Protein AF-A0A2N0QP25-F1 (afdb_monomer)

Solvent-accessible surface area (backbone atoms only — not comparable to full-atom values): 5760 Å² total; per-residue (Å²): 134,55,73,69,57,34,52,53,48,53,52,53,51,51,53,53,34,56,75,70,67,51,87,66,57,83,88,71,59,83,49,65,69,62,51,52,52,54,52,52,53,46,67,75,66,55,54,44,97,89,68,42,77,64,54,72,68,56,51,53,51,45,52,51,36,55,51,51,52,52,55,54,49,54,51,49,53,51,52,51,53,51,49,52,56,52,51,52,52,57,54,63,73,67,68,82,124

Secondary structure (DSSP, 8-state):
--HHHHHHHHHHHHHHHHHTT--S-GGG---HHHHHHHHHHHHHH---TTSPPPPHHHHHHHHHHHHHHHHHHHHHHHHHHHHHHHHHHHHHTT---

Sequence (97 aa):
NTEYSTNNWIRAVELFRAKNNYEKKLEEISETKVLDSQLAQFLAAMKQQNGNEYSISSIKAAVSAIYCYFQSYQIAIYMITKYISNSGKFIQGKLNI

Mean predicted aligned error: 8.86 Å

Nearest PDB structures (foldseek):
  5gna-assembly1_A  TM=4.214E-01  e=9.627E+00  Salmonella enterica subsp. enterica serovar Typhimurium str. LT2

pLDDT: mean 79.36, std 12.65, range [39.94, 91.62]

Structure (mmCIF, N/CA/C/O backbone):
data_AF-A0A2N0QP25-F1
#
_entry.id   AF-A0A2N0QP25-F1
#
loop_
_atom_site.group_PDB
_atom_site.id
_atom_site.type_symbol
_atom_site.label_atom_id
_atom_site.label_alt_id
_atom_site.label_comp_id
_atom_site.label_asym_id
_atom_site.label_entity_id
_atom_site.label_seq_id
_atom_site.pdbx_PDB_ins_code
_atom_site.Cartn_x
_atom_site.Cartn_y
_atom_site.Cartn_z
_atom_site.occupancy
_atom_site.B_iso_or_equiv
_atom_site.auth_seq_id
_atom_site.auth_comp_id
_atom_site.auth_asym_id
_atom_site.auth_atom_id
_atom_site.pdbx_PDB_model_num
ATOM 1 N N . ASN A 1 1 ? 2.380 15.016 -5.438 1.00 55.59 1 ASN A N 1
ATOM 2 C CA . ASN A 1 1 ? 1.694 13.787 -5.892 1.00 55.59 1 ASN A CA 1
ATOM 3 C C .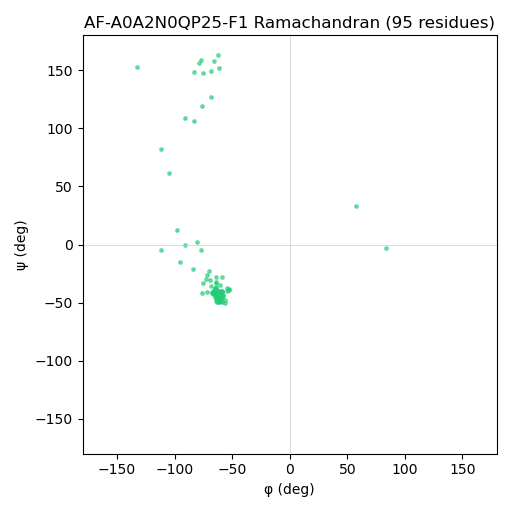 ASN A 1 1 ? 0.257 14.158 -6.200 1.00 55.59 1 ASN A C 1
ATOM 5 O O . ASN A 1 1 ? -0.372 14.769 -5.350 1.00 55.59 1 ASN A O 1
ATOM 9 N N . THR A 1 2 ? -0.220 13.900 -7.415 1.00 70.44 2 THR A N 1
ATOM 10 C CA . THR A 1 2 ? -1.617 14.152 -7.805 1.00 70.44 2 THR A CA 1
ATOM 11 C C . THR A 1 2 ? -2.519 13.032 -7.284 1.00 70.44 2 THR A C 1
ATOM 13 O O . THR A 1 2 ? -2.050 11.912 -7.089 1.00 70.44 2 THR A O 1
ATOM 16 N N . GLU A 1 3 ? -3.812 13.304 -7.104 1.00 77.06 3 GLU A N 1
ATOM 17 C CA . GLU A 1 3 ? -4.827 12.298 -6.740 1.00 77.06 3 GLU A CA 1
ATOM 18 C C . GLU A 1 3 ? -4.804 11.088 -7.693 1.00 77.06 3 GLU A C 1
ATOM 20 O O . GLU A 1 3 ? -4.854 9.937 -7.269 1.00 77.06 3 GLU A O 1
ATOM 25 N N . TYR A 1 4 ? -4.578 11.347 -8.984 1.00 79.75 4 TYR A N 1
ATOM 26 C CA . TYR A 1 4 ? -4.386 10.322 -10.009 1.00 79.75 4 TYR A CA 1
ATOM 27 C C . TYR A 1 4 ? -3.207 9.376 -9.718 1.00 79.75 4 TYR A C 1
ATOM 29 O O . TYR A 1 4 ? -3.334 8.159 -9.850 1.00 79.75 4 TYR A O 1
ATOM 37 N N . SER A 1 5 ? -2.058 9.918 -9.297 1.00 76.81 5 SER A N 1
ATOM 38 C CA . SER A 1 5 ? -0.882 9.117 -8.923 1.00 76.81 5 SER A CA 1
ATOM 39 C C . SER A 1 5 ? -1.192 8.226 -7.719 1.00 76.81 5 SER A C 1
ATOM 41 O O . SER A 1 5 ? -0.883 7.036 -7.733 1.00 76.81 5 SER A O 1
ATOM 43 N N . THR A 1 6 ? -1.875 8.775 -6.711 1.00 84.06 6 THR A N 1
ATOM 44 C CA . THR A 1 6 ? -2.311 8.017 -5.532 1.00 84.06 6 THR A CA 1
ATOM 45 C C . THR A 1 6 ? -3.244 6.873 -5.918 1.00 84.06 6 THR A C 1
ATOM 47 O O . THR A 1 6 ? -2.977 5.731 -5.551 1.00 84.06 6 THR A O 1
ATOM 50 N N . ASN A 1 7 ? -4.265 7.134 -6.737 1.00 86.62 7 ASN A N 1
ATOM 51 C CA . ASN A 1 7 ? -5.208 6.107 -7.186 1.00 86.62 7 ASN A CA 1
ATOM 52 C C . ASN A 1 7 ? -4.524 4.979 -7.975 1.00 86.62 7 ASN A C 1
ATOM 54 O O . ASN A 1 7 ? -4.892 3.813 -7.825 1.00 86.62 7 ASN A O 1
ATOM 58 N N . ASN A 1 8 ? -3.490 5.292 -8.762 1.00 88.69 8 ASN A N 1
ATOM 59 C CA . ASN A 1 8 ? -2.700 4.270 -9.451 1.00 88.69 8 ASN A CA 1
ATOM 60 C C . ASN A 1 8 ? -1.946 3.362 -8.472 1.00 88.69 8 ASN A C 1
ATOM 62 O O . ASN A 1 8 ? -1.936 2.144 -8.661 1.00 88.69 8 ASN A O 1
ATOM 66 N N . TRP A 1 9 ? -1.352 3.924 -7.416 1.00 88.56 9 TRP A N 1
ATOM 67 C CA . TRP A 1 9 ? -0.666 3.131 -6.393 1.00 88.56 9 TRP A CA 1
ATOM 68 C C . TRP A 1 9 ? -1.635 2.279 -5.576 1.00 88.56 9 TRP A C 1
ATOM 70 O O . TRP A 1 9 ? -1.363 1.098 -5.373 1.00 88.56 9 TRP A O 1
ATOM 80 N N . ILE A 1 10 ? -2.793 2.821 -5.191 1.00 89.31 10 ILE A N 1
ATOM 81 C CA . ILE A 1 10 ? -3.834 2.046 -4.498 1.00 89.31 10 ILE A CA 1
ATOM 82 C C . ILE A 1 10 ? -4.333 0.897 -5.376 1.00 89.31 10 ILE A C 1
ATOM 84 O O . ILE A 1 10 ? -4.405 -0.243 -4.920 1.00 89.31 10 ILE A O 1
ATOM 88 N N . ARG A 1 11 ? -4.572 1.144 -6.669 1.00 90.06 11 ARG A N 1
ATOM 89 C CA . ARG A 1 11 ? -4.942 0.085 -7.616 1.00 90.06 11 ARG A CA 1
ATOM 90 C C . ARG A 1 11 ? -3.860 -0.990 -7.738 1.00 90.06 11 ARG A C 1
ATOM 92 O O . ARG A 1 11 ? -4.191 -2.170 -7.824 1.00 90.06 11 ARG A O 1
ATOM 99 N N . ALA A 1 12 ? -2.583 -0.610 -7.751 1.00 90.38 12 ALA A N 1
ATOM 100 C CA . ALA A 1 12 ? -1.478 -1.567 -7.794 1.00 90.38 12 ALA A CA 1
ATOM 101 C C . ALA A 1 12 ? -1.433 -2.449 -6.535 1.00 90.38 12 ALA A C 1
ATOM 103 O O . ALA A 1 12 ? -1.246 -3.663 -6.650 1.00 90.38 12 ALA A O 1
ATOM 104 N N . VAL A 1 13 ? -1.669 -1.860 -5.358 1.00 90.88 13 VAL A N 1
ATOM 105 C CA . VAL A 1 13 ? -1.776 -2.594 -4.088 1.00 90.88 13 VAL A CA 1
ATOM 106 C C . VAL A 1 13 ? -2.964 -3.559 -4.121 1.00 90.88 13 VAL A C 1
ATOM 108 O O . VAL A 1 13 ? -2.793 -4.732 -3.802 1.00 90.88 13 VAL A O 1
ATOM 111 N N . GLU A 1 14 ? -4.143 -3.128 -4.569 1.00 91.50 14 GLU A N 1
ATOM 112 C CA . GLU A 1 14 ? -5.329 -3.999 -4.648 1.00 91.50 14 GLU A CA 1
ATOM 113 C C . GLU A 1 14 ? -5.156 -5.157 -5.640 1.00 91.50 14 GLU A C 1
ATOM 115 O O . GLU A 1 14 ? -5.532 -6.293 -5.353 1.00 91.50 14 GLU A O 1
ATOM 120 N N . LEU A 1 15 ? -4.499 -4.923 -6.780 1.00 91.62 15 LEU A N 1
ATOM 121 C CA . LEU A 1 15 ? -4.157 -5.998 -7.717 1.00 91.62 15 LEU A CA 1
ATOM 122 C C . LEU A 1 15 ? -3.176 -7.006 -7.109 1.00 91.62 15 LEU A C 1
ATOM 124 O O . LEU A 1 15 ? -3.320 -8.210 -7.321 1.00 91.62 15 LEU A O 1
ATOM 128 N N . PHE A 1 16 ? -2.175 -6.533 -6.365 1.00 91.62 16 PHE A N 1
ATOM 129 C CA . PHE A 1 16 ? -1.276 -7.410 -5.618 1.00 91.62 16 PHE A CA 1
ATOM 130 C C . PHE A 1 16 ? -2.045 -8.228 -4.577 1.00 91.62 16 PHE A C 1
ATOM 132 O O . PHE A 1 16 ? -1.816 -9.431 -4.453 1.00 91.62 16 PHE A O 1
ATOM 139 N N . ARG A 1 17 ? -2.992 -7.607 -3.870 1.00 91.44 17 ARG A N 1
ATOM 140 C CA . ARG A 1 17 ? -3.787 -8.285 -2.848 1.00 91.44 17 ARG A CA 1
ATOM 141 C C . ARG A 1 17 ? -4.674 -9.380 -3.423 1.00 91.44 17 ARG A C 1
ATOM 143 O O . ARG A 1 17 ? -4.660 -10.495 -2.908 1.00 91.44 17 ARG A O 1
ATOM 150 N N . ALA A 1 18 ? -5.356 -9.090 -4.530 1.00 90.94 18 ALA A N 1
ATOM 151 C CA . ALA A 1 18 ? -6.165 -10.067 -5.250 1.00 90.94 18 ALA A CA 1
ATOM 152 C C . ALA A 1 18 ? -5.326 -11.268 -5.720 1.00 90.94 18 ALA A C 1
ATOM 154 O O . ALA A 1 18 ? -5.744 -12.411 -5.567 1.00 90.94 18 ALA A O 1
ATOM 155 N N . LYS A 1 19 ? -4.104 -11.029 -6.220 1.00 90.94 19 LYS A N 1
ATOM 156 C CA . LYS A 1 19 ? -3.174 -12.104 -6.621 1.00 90.94 19 LYS A CA 1
ATOM 157 C C . LYS A 1 19 ? -2.727 -12.997 -5.460 1.00 90.94 19 LYS A C 1
ATOM 159 O O . LYS A 1 19 ? -2.396 -14.153 -5.696 1.00 90.94 19 LYS A O 1
ATOM 164 N N . ASN A 1 20 ? -2.704 -12.469 -4.238 1.00 89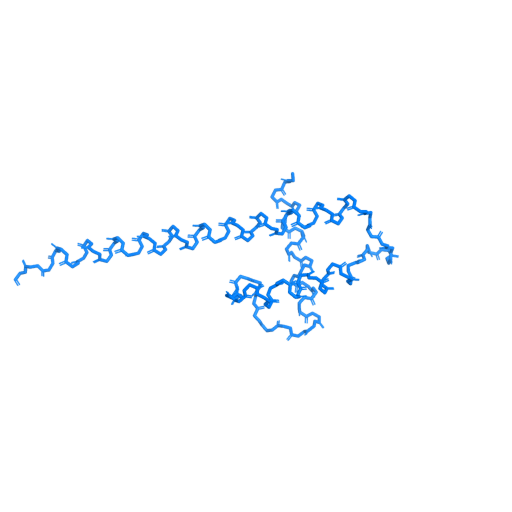.69 20 ASN A N 1
ATOM 165 C CA . ASN A 1 20 ? -2.331 -13.204 -3.027 1.00 89.69 20 ASN A CA 1
ATOM 166 C C . ASN A 1 20 ? -3.552 -13.719 -2.240 1.00 89.69 20 ASN A C 1
ATOM 168 O O . ASN A 1 20 ? -3.397 -14.166 -1.108 1.00 89.69 20 ASN A O 1
ATOM 172 N N . ASN A 1 21 ? -4.753 -13.682 -2.833 1.00 90.75 21 ASN A N 1
ATOM 173 C CA . ASN A 1 21 ? -6.007 -14.148 -2.232 1.00 90.75 21 ASN A CA 1
ATOM 174 C C . ASN A 1 21 ? -6.366 -13.462 -0.900 1.00 90.75 21 ASN A C 1
ATOM 176 O O . ASN A 1 21 ? -6.971 -14.078 -0.024 1.00 90.75 21 ASN A O 1
ATOM 180 N N . TYR A 1 22 ? -6.017 -12.184 -0.727 1.00 88.00 22 TYR A N 1
ATOM 181 C CA . TYR A 1 22 ? -6.549 -11.417 0.399 1.00 88.00 22 TYR A CA 1
ATOM 182 C C . TYR A 1 22 ? -7.999 -11.016 0.109 1.00 88.00 22 TYR A C 1
ATOM 184 O O . TYR A 1 22 ? -8.267 -10.300 -0.852 1.00 88.00 22 TYR A O 1
ATOM 192 N N . GLU A 1 23 ? -8.923 -11.472 0.954 1.00 82.69 23 GLU A N 1
ATOM 193 C CA . GLU A 1 23 ? -10.370 -11.335 0.723 1.00 82.69 23 GLU A CA 1
ATOM 194 C C . GLU A 1 23 ? -10.911 -9.923 0.980 1.00 82.69 23 GLU A C 1
ATOM 196 O O . GLU A 1 23 ? -11.848 -9.482 0.320 1.00 82.69 23 GLU A O 1
ATOM 201 N N . LYS A 1 24 ? -10.329 -9.206 1.945 1.00 84.00 24 LYS A N 1
ATOM 202 C CA . LYS A 1 24 ? -10.777 -7.865 2.341 1.00 84.00 24 LYS A CA 1
ATOM 203 C C . LYS A 1 24 ? -10.196 -6.798 1.423 1.00 84.00 24 LYS A C 1
ATOM 205 O O . LYS A 1 24 ? -9.041 -6.915 1.001 1.00 84.00 24 LYS A O 1
ATOM 210 N N . LYS A 1 25 ? -10.927 -5.707 1.197 1.00 82.75 25 LYS A N 1
ATOM 211 C CA . LYS A 1 25 ? -10.354 -4.483 0.622 1.00 82.75 25 LYS A CA 1
ATOM 212 C C . LYS A 1 25 ? -9.343 -3.863 1.575 1.00 82.75 25 LYS A C 1
ATOM 214 O O . LYS A 1 25 ? -9.376 -4.087 2.787 1.00 82.75 25 LYS A O 1
ATOM 219 N N . LEU A 1 26 ? -8.444 -3.059 1.022 1.00 81.75 26 LEU A N 1
ATOM 220 C CA . LEU A 1 26 ? -7.429 -2.338 1.784 1.00 81.75 26 LEU A CA 1
ATOM 221 C C . LEU A 1 26 ? -8.043 -1.480 2.909 1.00 81.75 26 LEU A C 1
ATOM 223 O O . LEU A 1 26 ? -7.508 -1.419 4.011 1.00 81.75 26 LEU A O 1
ATOM 227 N N . GLU A 1 27 ? -9.199 -0.880 2.635 1.00 77.44 27 GLU A N 1
ATOM 228 C CA . GLU A 1 27 ? -9.979 -0.034 3.549 1.00 77.44 27 GLU A CA 1
ATOM 229 C C . GLU A 1 27 ? -10.633 -0.802 4.706 1.00 77.44 27 GLU A C 1
ATOM 231 O O . GLU A 1 27 ? -10.936 -0.228 5.749 1.00 77.44 27 GLU A O 1
ATOM 236 N N . GLU A 1 28 ? -10.836 -2.108 4.542 1.00 80.44 28 GLU A N 1
ATOM 237 C CA . GLU A 1 28 ? -11.494 -2.975 5.524 1.00 80.44 28 GLU A CA 1
ATOM 238 C C . GLU A 1 28 ? -10.491 -3.604 6.508 1.00 80.44 28 GLU A C 1
ATOM 240 O O . GLU A 1 28 ? -10.875 -4.365 7.403 1.00 80.44 28 GLU A O 1
ATOM 245 N N . ILE A 1 29 ? -9.194 -3.308 6.356 1.00 80.12 29 ILE A N 1
ATOM 246 C CA . ILE A 1 29 ? -8.170 -3.716 7.316 1.00 80.12 29 ILE A CA 1
ATOM 247 C C . ILE A 1 29 ? -8.128 -2.715 8.466 1.00 80.12 29 ILE A C 1
ATOM 249 O O . ILE A 1 29 ? -7.586 -1.619 8.352 1.00 80.12 29 ILE A O 1
ATOM 253 N N . SER A 1 30 ? -8.647 -3.140 9.613 1.00 74.12 30 SER A N 1
ATOM 254 C CA . SER A 1 30 ? -8.567 -2.396 10.871 1.00 74.12 30 SER A CA 1
ATOM 255 C C . SER A 1 30 ? -7.255 -2.623 11.634 1.00 74.12 30 SER A C 1
ATOM 257 O O . SER A 1 30 ? -6.883 -1.803 12.470 1.00 74.12 30 SER A O 1
ATOM 259 N N . GLU A 1 31 ? -6.540 -3.718 11.363 1.00 78.44 31 GLU A N 1
ATOM 260 C CA . GLU A 1 31 ? -5.298 -4.065 12.057 1.00 78.44 31 GLU A CA 1
ATOM 261 C C . GLU A 1 31 ? -4.062 -3.490 11.357 1.00 78.44 31 GLU A C 1
ATOM 263 O O . GLU A 1 31 ? -3.613 -3.997 10.326 1.00 78.44 31 GLU A O 1
ATOM 268 N N . THR A 1 32 ? -3.442 -2.481 11.975 1.00 77.50 32 THR A N 1
ATOM 269 C CA . THR A 1 32 ? -2.245 -1.804 11.445 1.00 77.50 32 THR A CA 1
ATOM 270 C C . THR A 1 32 ? -1.100 -2.770 11.135 1.00 77.50 32 THR A C 1
ATOM 272 O O . THR A 1 32 ? -0.470 -2.654 10.095 1.00 77.50 32 THR A O 1
ATOM 275 N N . LYS A 1 33 ? -0.865 -3.784 11.980 1.00 78.31 33 LYS A N 1
ATOM 276 C CA . LYS A 1 33 ? 0.219 -4.763 11.765 1.00 78.31 33 LYS A CA 1
ATOM 277 C C . LYS A 1 33 ? 0.009 -5.621 10.516 1.00 78.31 33 LYS A C 1
ATOM 279 O O . LYS A 1 33 ? 0.969 -5.939 9.816 1.00 78.31 33 LYS A O 1
ATOM 284 N N . VAL A 1 34 ? -1.239 -6.005 10.245 1.00 83.25 34 VAL A N 1
ATOM 285 C CA . VAL A 1 34 ? -1.599 -6.761 9.038 1.00 83.25 34 VAL A CA 1
ATOM 286 C C . VAL A 1 34 ? -1.388 -5.882 7.814 1.00 83.25 34 VAL A C 1
ATOM 288 O O . VAL A 1 34 ? -0.809 -6.333 6.824 1.00 83.25 34 VAL A O 1
ATOM 291 N N . LEU A 1 35 ? -1.796 -4.615 7.907 1.00 81.88 35 LEU A N 1
ATOM 292 C CA . LEU A 1 35 ? -1.606 -3.652 6.837 1.00 81.88 35 LEU A CA 1
ATOM 293 C C . LEU A 1 35 ? -0.118 -3.415 6.535 1.00 81.88 35 LEU A C 1
ATOM 295 O O . LEU A 1 35 ? 0.291 -3.546 5.383 1.00 81.88 35 LEU A O 1
ATOM 299 N N . ASP A 1 36 ? 0.699 -3.156 7.556 1.00 81.81 36 ASP A N 1
ATOM 300 C CA . ASP A 1 36 ? 2.142 -2.934 7.414 1.00 81.81 36 ASP A CA 1
ATOM 301 C C . ASP A 1 36 ? 2.838 -4.134 6.764 1.00 81.81 36 ASP A C 1
ATOM 303 O O . ASP A 1 36 ? 3.647 -3.971 5.849 1.00 81.81 36 ASP A O 1
ATOM 307 N N . SER A 1 37 ? 2.488 -5.354 7.188 1.00 87.06 37 SER A N 1
ATOM 308 C CA . SER A 1 37 ? 3.043 -6.579 6.607 1.00 87.06 37 SER A CA 1
ATOM 309 C C . SER A 1 37 ? 2.690 -6.721 5.125 1.00 87.06 37 SER A C 1
ATOM 311 O O . SER A 1 37 ? 3.565 -7.002 4.306 1.00 87.06 37 SER A O 1
ATOM 313 N N . GLN A 1 38 ? 1.428 -6.492 4.754 1.00 88.06 38 GLN A N 1
ATOM 314 C CA . GLN A 1 38 ? 0.984 -6.611 3.363 1.00 88.06 38 GLN A CA 1
ATOM 315 C C . GLN A 1 38 ? 1.580 -5.515 2.470 1.00 88.06 38 GLN A C 1
ATOM 317 O O . GLN A 1 38 ? 1.932 -5.786 1.321 1.00 88.06 38 GLN A O 1
ATOM 322 N N . LEU A 1 39 ? 1.754 -4.299 2.994 1.00 86.88 39 LEU A N 1
ATOM 323 C CA . LEU A 1 39 ? 2.437 -3.219 2.283 1.00 86.88 39 LEU A CA 1
ATOM 324 C C . LEU A 1 39 ? 3.930 -3.513 2.105 1.00 86.88 39 LEU A C 1
ATOM 326 O O . LEU A 1 39 ? 4.458 -3.296 1.017 1.00 86.88 39 LEU A O 1
ATOM 330 N N . ALA A 1 40 ? 4.605 -4.063 3.115 1.00 87.75 40 ALA A N 1
ATOM 331 C CA . ALA A 1 40 ? 6.000 -4.483 2.989 1.00 87.75 40 ALA A CA 1
ATOM 332 C C . ALA A 1 40 ? 6.169 -5.577 1.920 1.00 87.75 40 ALA A C 1
ATOM 334 O O . ALA A 1 40 ? 7.077 -5.498 1.092 1.00 87.75 40 ALA A O 1
ATOM 335 N N . GLN A 1 41 ? 5.260 -6.557 1.882 1.00 90.31 41 GLN A N 1
ATOM 336 C CA . GLN A 1 41 ? 5.252 -7.600 0.852 1.00 90.31 41 GLN A CA 1
ATOM 337 C C . GLN A 1 41 ? 4.992 -7.027 -0.546 1.00 90.31 41 GLN A C 1
ATOM 339 O O . GLN A 1 41 ? 5.667 -7.409 -1.501 1.00 90.31 41 GLN A O 1
ATOM 344 N N . PHE A 1 42 ? 4.072 -6.066 -0.671 1.00 90.75 42 PHE A N 1
ATOM 345 C CA . PHE A 1 42 ? 3.842 -5.352 -1.925 1.00 90.75 42 PHE A CA 1
ATOM 346 C C . PHE A 1 42 ? 5.105 -4.623 -2.404 1.00 90.75 42 PHE A C 1
ATOM 348 O O . PHE A 1 42 ? 5.497 -4.778 -3.559 1.00 90.75 42 PHE A O 1
ATOM 355 N N . LEU A 1 43 ? 5.772 -3.871 -1.524 1.00 87.88 43 LEU A N 1
ATOM 356 C CA . LEU A 1 43 ? 6.995 -3.133 -1.860 1.00 87.88 43 LEU A CA 1
ATOM 357 C C . LEU A 1 43 ? 8.156 -4.065 -2.235 1.00 87.88 43 LEU A C 1
ATOM 359 O O . LEU A 1 43 ? 8.960 -3.716 -3.094 1.00 87.88 43 LEU A O 1
ATOM 363 N N . ALA A 1 44 ? 8.232 -5.254 -1.634 1.00 87.12 44 ALA A N 1
ATOM 364 C CA . ALA A 1 44 ? 9.224 -6.266 -1.997 1.00 87.12 44 ALA A CA 1
ATOM 365 C C . ALA A 1 44 ? 8.928 -6.929 -3.356 1.00 87.12 44 ALA A C 1
ATOM 367 O O . ALA A 1 44 ? 9.847 -7.357 -4.052 1.00 87.12 44 ALA A O 1
ATOM 368 N N . ALA A 1 45 ? 7.653 -7.020 -3.741 1.00 87.81 45 ALA A N 1
ATOM 369 C CA . ALA A 1 45 ? 7.215 -7.679 -4.969 1.00 87.81 45 ALA A CA 1
ATOM 370 C C . ALA A 1 45 ? 7.028 -6.721 -6.161 1.00 87.81 45 ALA A C 1
ATOM 372 O O . ALA A 1 45 ? 6.892 -7.184 -7.298 1.00 87.81 45 ALA A O 1
ATOM 373 N N . MET A 1 46 ? 6.969 -5.404 -5.932 1.00 86.88 46 MET A N 1
ATOM 374 C CA . MET A 1 46 ? 6.625 -4.446 -6.981 1.00 86.88 46 MET A CA 1
ATOM 375 C C . MET A 1 46 ? 7.714 -4.358 -8.053 1.00 86.88 46 MET A C 1
ATOM 377 O O . MET A 1 46 ? 8.885 -4.095 -7.786 1.00 86.88 46 MET A O 1
ATOM 381 N N . LYS A 1 47 ? 7.294 -4.526 -9.304 1.00 88.00 47 LYS A N 1
ATOM 382 C CA . LYS A 1 47 ? 8.133 -4.380 -10.493 1.00 88.00 47 LYS A CA 1
ATOM 383 C C . LYS A 1 47 ? 7.411 -3.533 -11.524 1.00 88.00 47 LYS A C 1
ATOM 385 O O . LYS A 1 47 ? 6.180 -3.492 -11.562 1.00 88.00 47 LYS A O 1
ATOM 390 N N . GLN A 1 48 ? 8.187 -2.856 -12.355 1.00 86.25 48 GLN A N 1
ATOM 391 C CA . GLN A 1 48 ? 7.677 -2.173 -13.533 1.00 86.25 48 GLN A CA 1
ATOM 392 C C . GLN A 1 48 ? 7.045 -3.189 -14.501 1.00 86.25 48 GLN A C 1
ATOM 394 O O . GLN A 1 48 ? 7.322 -4.386 -14.440 1.00 86.25 48 GLN A O 1
ATOM 399 N N . GLN A 1 49 ? 6.228 -2.714 -15.446 1.00 82.81 49 GLN A N 1
ATOM 400 C CA . GLN A 1 49 ? 5.587 -3.581 -16.451 1.00 82.81 49 GLN A CA 1
ATOM 401 C C . GLN A 1 49 ? 6.592 -4.359 -17.315 1.00 82.81 49 GLN A C 1
ATOM 403 O O . GLN A 1 49 ? 6.290 -5.456 -17.768 1.00 82.81 49 GLN A O 1
ATOM 408 N N . ASN A 1 50 ? 7.791 -3.811 -17.511 1.00 88.81 50 ASN A N 1
ATOM 409 C CA . ASN A 1 50 ? 8.901 -4.459 -18.215 1.00 88.81 50 ASN A CA 1
ATOM 410 C C . ASN A 1 50 ?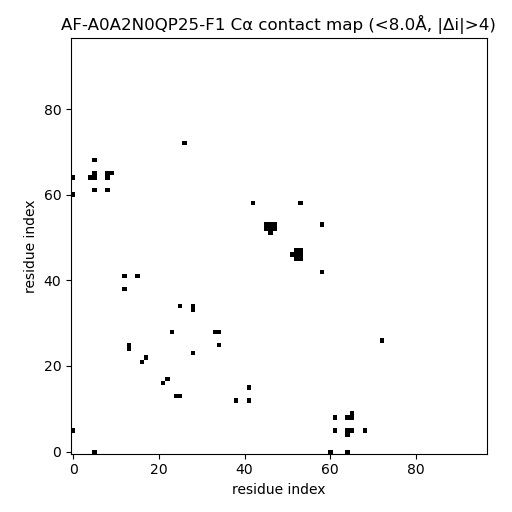 9.683 -5.463 -17.337 1.00 88.81 50 ASN A C 1
ATOM 412 O O . ASN A 1 50 ? 10.678 -6.013 -17.794 1.00 88.81 50 ASN A O 1
ATOM 416 N N . GLY A 1 51 ? 9.273 -5.686 -16.083 1.00 87.50 51 GLY A N 1
ATOM 417 C CA . GLY A 1 51 ? 9.939 -6.583 -15.137 1.00 87.50 51 GLY A CA 1
ATOM 418 C C . GLY A 1 51 ? 11.118 -5.970 -14.373 1.00 87.50 51 GLY A C 1
ATOM 419 O O . GLY A 1 51 ? 11.658 -6.633 -13.485 1.00 87.50 51 GLY A O 1
ATOM 420 N N . ASN A 1 52 ? 11.493 -4.720 -14.661 1.00 90.56 52 ASN A N 1
ATOM 421 C CA . ASN A 1 52 ? 12.584 -4.035 -13.970 1.00 90.56 52 ASN A CA 1
ATOM 422 C C . ASN A 1 52 ? 12.166 -3.529 -12.588 1.00 90.56 52 ASN A C 1
ATOM 424 O O . ASN A 1 52 ? 10.989 -3.287 -12.304 1.00 90.56 52 ASN A O 1
ATOM 428 N N . GLU A 1 53 ? 13.160 -3.309 -11.736 1.00 90.44 53 GLU A N 1
ATOM 429 C CA . GLU A 1 53 ? 12.958 -2.672 -10.440 1.00 90.44 53 GLU A CA 1
ATOM 430 C C . GLU A 1 53 ? 12.567 -1.200 -10.594 1.00 90.44 53 GLU A C 1
ATOM 432 O O . GLU A 1 53 ? 12.939 -0.502 -11.545 1.00 90.44 53 GLU A O 1
ATOM 437 N N . TYR A 1 54 ? 11.786 -0.705 -9.641 1.00 87.69 54 TYR A N 1
ATOM 438 C CA . TYR A 1 54 ? 11.528 0.722 -9.528 1.00 87.69 54 TYR A CA 1
ATOM 439 C C . TYR A 1 54 ? 12.741 1.441 -8.942 1.00 87.69 54 TYR A C 1
ATOM 441 O O . TYR A 1 54 ? 13.443 0.916 -8.084 1.00 87.69 54 TYR A O 1
ATOM 449 N N . SER A 1 55 ? 12.953 2.692 -9.357 1.00 88.81 55 SER A N 1
ATOM 450 C CA . SER A 1 55 ? 13.943 3.538 -8.691 1.00 88.81 55 SER A CA 1
ATOM 451 C C . SER A 1 55 ? 13.571 3.746 -7.217 1.00 88.81 55 SER A C 1
ATOM 453 O O . SER A 1 55 ? 12.387 3.803 -6.869 1.00 88.81 55 SER A O 1
ATOM 455 N N . ILE A 1 56 ? 14.572 3.960 -6.357 1.00 85.12 56 ILE A N 1
ATOM 456 C CA . ILE A 1 56 ? 14.360 4.292 -4.936 1.00 85.12 56 ILE A CA 1
ATOM 457 C C . ILE A 1 56 ? 13.401 5.485 -4.786 1.00 85.12 56 ILE A C 1
ATOM 459 O O . ILE A 1 56 ? 12.537 5.490 -3.910 1.00 85.12 56 ILE A O 1
ATOM 463 N N . SER A 1 57 ? 13.513 6.488 -5.658 1.00 87.31 57 SER A N 1
ATOM 464 C CA . SER A 1 57 ? 12.636 7.663 -5.656 1.00 87.31 57 SER A CA 1
ATOM 465 C C . SER A 1 57 ? 11.180 7.303 -5.960 1.00 87.31 57 SER A C 1
ATOM 46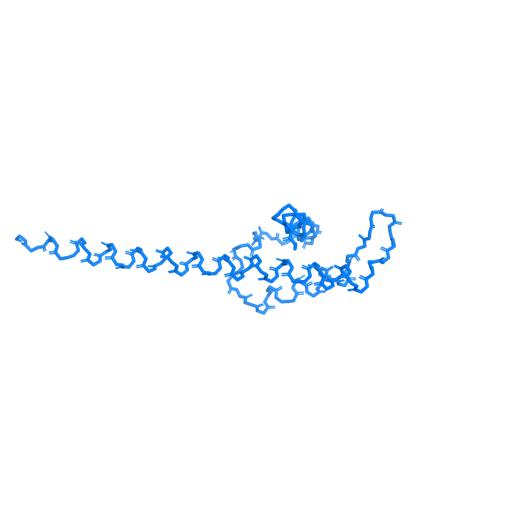7 O O . SER A 1 57 ? 10.272 7.818 -5.309 1.00 87.31 57 SER A O 1
ATOM 469 N N . SER A 1 58 ? 10.944 6.387 -6.901 1.00 85.56 58 SER A N 1
ATOM 470 C CA . SER A 1 58 ? 9.602 5.888 -7.224 1.00 85.56 58 SER A CA 1
ATOM 471 C C . SER A 1 58 ? 9.004 5.087 -6.067 1.00 85.56 58 SER A C 1
ATOM 473 O O . SER A 1 58 ? 7.832 5.273 -5.750 1.00 85.56 58 SER A O 1
ATOM 475 N N . ILE A 1 59 ? 9.811 4.260 -5.396 1.00 86.19 59 ILE A N 1
ATOM 476 C CA . ILE A 1 59 ? 9.388 3.506 -4.206 1.00 86.19 59 ILE A CA 1
ATOM 477 C C . ILE A 1 59 ? 8.987 4.474 -3.084 1.00 86.19 59 ILE A C 1
ATOM 479 O O . ILE A 1 59 ? 7.896 4.358 -2.530 1.00 86.19 59 ILE A O 1
ATOM 483 N N . LYS A 1 60 ? 9.807 5.495 -2.797 1.00 85.06 60 LYS A N 1
ATOM 484 C CA . LYS A 1 60 ? 9.475 6.537 -1.805 1.00 85.06 60 LYS A CA 1
ATOM 485 C C . LYS A 1 60 ? 8.181 7.279 -2.152 1.00 85.06 60 LYS A C 1
ATOM 487 O O . LYS A 1 60 ? 7.371 7.550 -1.266 1.00 85.06 60 LYS A O 1
ATOM 492 N N . ALA A 1 61 ? 7.968 7.587 -3.432 1.00 85.19 61 ALA A N 1
ATOM 493 C CA . ALA A 1 61 ? 6.747 8.238 -3.896 1.00 85.19 61 ALA A CA 1
ATOM 494 C C . ALA A 1 61 ? 5.507 7.344 -3.725 1.00 85.19 61 ALA A C 1
ATOM 496 O O . ALA A 1 61 ? 4.458 7.854 -3.326 1.00 85.19 61 ALA A O 1
ATOM 497 N N . ALA A 1 62 ? 5.632 6.038 -3.981 1.00 86.69 62 ALA A N 1
ATOM 498 C CA . ALA A 1 62 ? 4.570 5.060 -3.754 1.00 86.69 62 ALA A CA 1
ATOM 499 C C . ALA A 1 62 ? 4.223 4.953 -2.262 1.00 86.69 62 ALA A C 1
ATOM 501 O O . ALA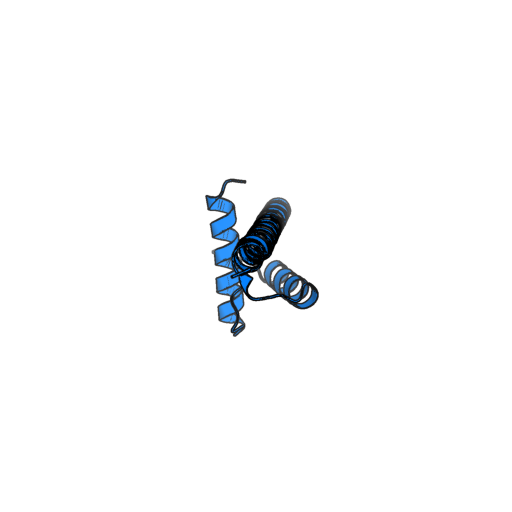 A 1 62 ? 3.059 5.097 -1.895 1.00 86.69 62 ALA A O 1
ATOM 502 N N . VAL A 1 63 ? 5.232 4.804 -1.395 1.00 85.38 63 VAL A N 1
ATOM 503 C CA . VAL A 1 63 ? 5.052 4.756 0.068 1.00 85.38 63 VAL A CA 1
ATOM 504 C C . VAL A 1 63 ? 4.338 6.006 0.577 1.00 85.38 63 VAL A C 1
ATOM 506 O O . VAL A 1 63 ? 3.359 5.900 1.309 1.00 85.38 63 VAL A O 1
ATOM 509 N N . SER A 1 64 ? 4.784 7.193 0.155 1.00 84.50 64 SER A N 1
ATOM 510 C CA . SER A 1 64 ? 4.157 8.455 0.558 1.00 84.50 64 SER A CA 1
ATOM 511 C C . SER A 1 64 ? 2.704 8.557 0.086 1.00 84.50 64 SER A C 1
ATOM 513 O O . SER A 1 64 ? 1.850 8.981 0.861 1.00 84.50 64 SER A O 1
ATOM 515 N N . ALA A 1 65 ? 2.402 8.145 -1.150 1.00 86.25 65 ALA A N 1
ATOM 516 C CA . ALA A 1 65 ? 1.038 8.166 -1.673 1.00 86.25 65 ALA A CA 1
ATOM 517 C C . ALA A 1 65 ? 0.107 7.224 -0.893 1.00 86.25 65 ALA A C 1
ATOM 519 O O . ALA A 1 65 ? -0.988 7.627 -0.502 1.00 86.25 65 ALA A O 1
ATOM 520 N N . ILE A 1 66 ? 0.568 6.000 -0.625 1.00 84.62 66 ILE A N 1
ATOM 521 C CA . ILE A 1 66 ? -0.178 4.995 0.139 1.00 84.62 66 ILE A CA 1
ATOM 522 C C . ILE A 1 66 ? -0.413 5.484 1.575 1.00 84.62 66 ILE A C 1
ATOM 524 O O . ILE A 1 66 ? -1.539 5.436 2.063 1.00 84.62 66 ILE A O 1
ATOM 528 N N . TYR A 1 67 ? 0.615 6.017 2.240 1.00 81.31 67 TYR A N 1
ATOM 529 C CA . TYR A 1 67 ? 0.488 6.551 3.598 1.00 81.31 67 TYR A CA 1
ATOM 530 C C . TYR A 1 67 ? -0.521 7.705 3.677 1.00 81.31 67 TYR A C 1
ATOM 532 O O .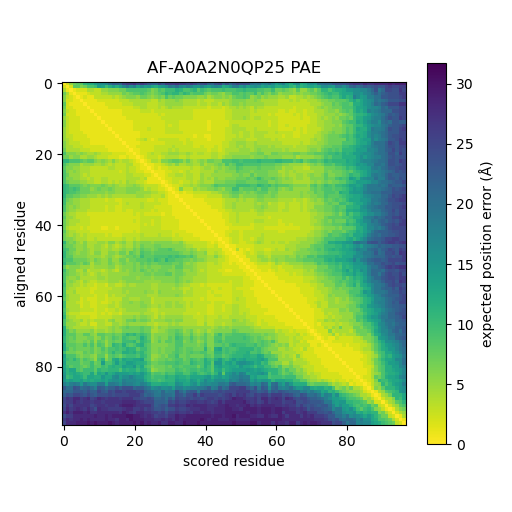 TYR A 1 67 ? -1.406 7.695 4.534 1.00 81.31 67 TYR A O 1
ATOM 540 N N . CYS A 1 68 ? -0.435 8.672 2.756 1.00 82.50 68 CYS A N 1
ATOM 541 C CA . CYS A 1 68 ? -1.387 9.781 2.702 1.00 82.50 68 CYS A CA 1
ATOM 542 C C . CYS A 1 68 ? -2.825 9.290 2.493 1.00 82.50 68 CYS A C 1
ATOM 544 O O . CYS A 1 68 ? -3.728 9.804 3.148 1.00 82.50 68 CYS A O 1
ATOM 546 N N . TYR A 1 69 ? -3.038 8.282 1.639 1.00 84.19 69 TYR A N 1
ATOM 547 C CA . TYR A 1 69 ? -4.359 7.687 1.425 1.00 84.19 69 TYR A CA 1
ATOM 548 C C . TYR A 1 69 ? -4.972 7.172 2.732 1.00 84.19 69 TYR A C 1
ATOM 550 O O . TYR A 1 69 ? -6.093 7.541 3.083 1.00 84.19 69 TYR A O 1
ATOM 558 N N . PHE A 1 70 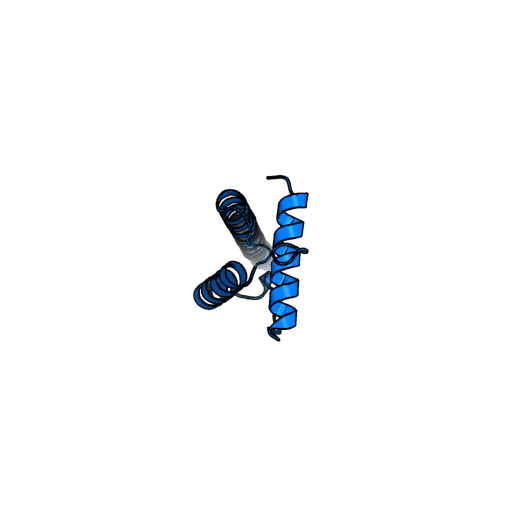? -4.214 6.385 3.500 1.00 78.12 70 PHE A N 1
ATOM 559 C CA . PHE A 1 70 ? -4.685 5.867 4.785 1.00 78.12 70 PHE A CA 1
ATOM 560 C C . PHE A 1 70 ? -4.935 6.957 5.813 1.00 78.12 70 PHE A C 1
ATOM 562 O O . PHE A 1 70 ? -5.932 6.901 6.529 1.00 78.12 70 PHE A O 1
ATOM 569 N N . GLN A 1 71 ? -4.053 7.952 5.892 1.00 78.06 71 GLN A N 1
ATOM 570 C CA . GLN A 1 71 ? -4.225 9.054 6.829 1.00 78.06 71 GLN A CA 1
ATOM 571 C C . GLN A 1 71 ? -5.505 9.841 6.521 1.00 78.06 71 GLN A C 1
ATOM 573 O O . GLN A 1 71 ? -6.298 10.103 7.426 1.00 78.06 71 GLN A O 1
ATOM 578 N N . SER A 1 72 ? -5.753 10.155 5.247 1.00 76.44 72 SER A N 1
ATOM 579 C CA . SER A 1 72 ? -6.999 10.789 4.807 1.00 76.44 72 SER A CA 1
ATOM 580 C C . SER A 1 72 ? -8.223 9.919 5.107 1.00 76.44 72 SER A C 1
ATOM 582 O O . SER A 1 72 ? -9.228 10.434 5.599 1.00 76.44 72 SER A O 1
ATOM 584 N N . TYR A 1 73 ? -8.130 8.606 4.883 1.00 77.12 73 TYR A N 1
ATOM 585 C CA . TYR A 1 73 ? -9.210 7.661 5.166 1.00 77.12 73 TYR A CA 1
ATOM 586 C C . TYR A 1 73 ? -9.540 7.573 6.666 1.00 77.12 73 TYR A C 1
ATOM 588 O O . TYR A 1 73 ? -10.704 7.681 7.057 1.00 77.12 73 TYR A O 1
ATOM 596 N N . GLN A 1 74 ? -8.529 7.467 7.534 1.00 74.88 74 GLN A N 1
ATOM 597 C CA . GLN A 1 74 ? -8.736 7.457 8.985 1.00 74.88 74 GLN A CA 1
ATOM 598 C C . GLN A 1 74 ? -9.346 8.766 9.496 1.00 74.88 74 GLN A C 1
ATOM 600 O O . GLN A 1 74 ? -10.239 8.738 10.346 1.00 74.88 74 GLN A O 1
ATOM 605 N N . ILE A 1 75 ? -8.916 9.910 8.954 1.00 72.81 75 ILE A N 1
ATOM 606 C CA . ILE A 1 75 ? -9.520 11.210 9.271 1.00 72.81 75 ILE A CA 1
ATOM 607 C C . ILE A 1 75 ? -11.000 11.220 8.868 1.00 72.81 75 ILE A C 1
ATOM 609 O O . ILE A 1 75 ? -11.839 11.654 9.659 1.00 72.81 75 ILE A O 1
ATOM 613 N N . ALA A 1 76 ? -11.346 10.703 7.686 1.00 70.50 76 ALA A N 1
ATOM 614 C CA . ALA A 1 76 ? -12.734 10.616 7.240 1.00 70.50 76 ALA A CA 1
ATOM 615 C C . ALA A 1 76 ? -13.591 9.740 8.176 1.00 70.50 76 ALA A C 1
ATOM 617 O O . ALA A 1 76 ? -14.656 10.183 8.613 1.00 70.50 76 ALA A O 1
ATOM 618 N N . ILE A 1 77 ? -13.107 8.554 8.571 1.00 74.38 77 ILE A N 1
ATOM 619 C CA . ILE A 1 77 ? -13.794 7.682 9.544 1.00 74.38 77 ILE A CA 1
ATOM 620 C C . ILE A 1 77 ? -13.997 8.388 10.887 1.00 74.38 77 ILE A C 1
ATOM 622 O O . ILE A 1 77 ? -15.091 8.322 11.458 1.00 74.38 77 ILE A O 1
ATOM 626 N N . TYR A 1 78 ? -12.969 9.071 11.398 1.00 72.75 78 TYR A N 1
ATOM 627 C CA . TYR A 1 78 ? -13.064 9.819 12.651 1.00 72.75 78 TYR A CA 1
ATOM 628 C C . TYR A 1 78 ? -14.145 10.905 12.565 1.00 72.75 78 TYR A C 1
ATOM 630 O O . TYR A 1 78 ? -14.984 11.020 13.462 1.00 72.75 78 TYR A O 1
ATOM 638 N N . MET A 1 79 ? -14.169 11.666 11.468 1.00 77.69 79 MET A N 1
ATOM 639 C CA . MET A 1 79 ? -15.158 12.722 11.242 1.00 77.69 79 MET A CA 1
ATOM 640 C C . MET A 1 79 ? -16.581 12.160 11.156 1.00 77.69 79 MET A C 1
ATOM 642 O O . MET A 1 79 ? -17.481 12.700 11.801 1.00 77.69 79 MET A O 1
ATOM 646 N N . ILE A 1 80 ? -16.778 11.049 10.439 1.00 75.62 80 ILE A N 1
ATOM 647 C CA . ILE A 1 80 ? -18.074 10.362 10.329 1.00 75.62 80 ILE A CA 1
ATOM 648 C C . ILE A 1 80 ? -18.523 9.833 11.694 1.00 75.62 80 ILE A C 1
ATOM 650 O O . ILE A 1 80 ? -19.637 10.117 12.125 1.00 75.62 80 ILE A O 1
ATOM 654 N N . THR A 1 81 ? -17.653 9.129 12.421 1.00 75.44 81 THR A N 1
ATOM 655 C CA . THR A 1 81 ? -17.975 8.571 13.747 1.00 75.44 81 THR A CA 1
ATOM 656 C C . THR A 1 81 ? -18.327 9.672 14.747 1.00 75.44 81 THR A C 1
ATOM 658 O O . THR A 1 81 ? -19.289 9.545 15.510 1.00 75.44 81 THR A O 1
ATOM 661 N N . LYS A 1 82 ? -17.589 10.790 14.727 1.00 75.44 82 LYS A N 1
ATOM 662 C CA . LYS A 1 82 ? -17.862 11.966 15.562 1.00 75.44 82 LYS A CA 1
ATOM 663 C C . LYS A 1 82 ? -19.182 12.631 15.182 1.00 75.44 82 LYS A C 1
ATOM 665 O O . LYS A 1 82 ? -19.949 12.999 16.071 1.00 75.44 82 LYS A O 1
ATOM 670 N N . TYR A 1 83 ? -19.460 12.767 13.886 1.00 77.00 83 TYR A N 1
ATOM 671 C CA . TYR A 1 83 ? -20.729 13.294 13.394 1.00 77.00 83 TYR A CA 1
ATOM 672 C C . TYR A 1 83 ? -21.902 12.413 13.834 1.00 77.00 83 TYR A C 1
ATOM 674 O O . TYR A 1 83 ? -22.833 12.928 14.447 1.00 77.00 83 TYR A O 1
ATOM 682 N N . ILE A 1 84 ? -21.821 11.094 13.629 1.00 76.75 84 ILE A N 1
ATOM 683 C CA . ILE A 1 84 ? -22.844 10.129 14.056 1.00 76.75 84 ILE A CA 1
ATOM 684 C C . ILE A 1 84 ? -23.051 10.208 15.572 1.00 76.75 84 ILE A C 1
ATOM 686 O O . ILE A 1 84 ? -24.179 10.400 16.021 1.00 76.75 84 ILE A O 1
ATOM 690 N N . SER A 1 85 ? -21.976 10.167 16.364 1.00 76.00 85 SER A N 1
ATOM 691 C CA . SER A 1 85 ? -22.048 10.266 17.831 1.00 76.00 85 SER A CA 1
ATOM 692 C C . SER A 1 85 ? -22.699 11.570 18.301 1.00 76.00 85 SER A C 1
ATOM 694 O O . SER A 1 85 ? -23.498 11.570 19.237 1.00 76.00 85 SER A O 1
ATOM 696 N N . ASN A 1 86 ? -22.393 12.691 17.643 1.00 75.00 86 ASN A N 1
ATOM 697 C CA . ASN A 1 86 ? -23.016 13.974 17.954 1.00 75.00 86 ASN A CA 1
ATOM 698 C C . ASN A 1 86 ? -24.483 14.014 17.501 1.00 75.00 86 ASN A C 1
ATOM 700 O O . ASN A 1 86 ? -25.326 14.485 18.255 1.00 75.00 86 ASN A O 1
ATOM 704 N N . SER A 1 87 ? -24.812 13.471 16.326 1.00 70.12 87 SER A N 1
ATOM 705 C CA . SER A 1 87 ? -26.187 13.373 15.814 1.00 70.12 87 SER A CA 1
ATOM 706 C C . SER A 1 87 ? -27.084 12.478 16.680 1.00 70.12 87 SER A C 1
ATOM 708 O O . SER A 1 87 ? -28.229 12.836 16.939 1.00 70.12 87 SER 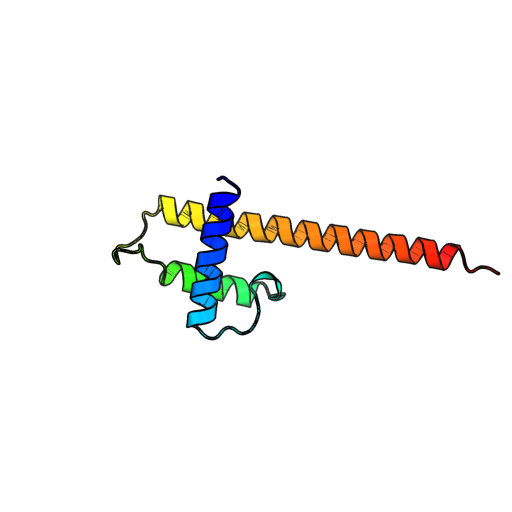A O 1
ATOM 710 N N . GLY A 1 88 ? -26.551 11.387 17.240 1.00 55.78 88 GLY A N 1
ATOM 711 C CA . GLY A 1 88 ? -27.258 10.541 18.206 1.00 55.78 88 GLY A CA 1
ATOM 712 C C . GLY A 1 88 ? -27.577 11.273 19.514 1.00 55.78 88 GLY A C 1
ATOM 713 O O . GLY A 1 88 ? -28.682 11.141 20.039 1.00 55.78 88 GLY A O 1
ATOM 714 N N . LYS A 1 89 ? -26.672 12.145 19.991 1.00 53.34 89 LYS A N 1
ATOM 715 C CA . LYS A 1 89 ? -26.947 13.043 21.131 1.00 53.34 89 LYS A CA 1
ATOM 716 C C . LYS A 1 89 ? -28.062 14.055 20.832 1.00 53.34 89 LYS A C 1
ATOM 718 O O . LYS A 1 89 ? -28.826 14.386 21.734 1.00 53.34 89 LYS A O 1
ATOM 723 N N . PHE A 1 90 ? -28.201 14.511 19.583 1.00 49.44 90 PHE A N 1
ATOM 724 C CA . PHE A 1 90 ? -29.316 15.380 19.179 1.00 49.44 90 PHE A CA 1
ATOM 725 C C . PHE A 1 90 ? -30.672 14.657 19.172 1.00 49.44 90 PHE A C 1
ATOM 727 O O . PHE A 1 90 ? -31.688 15.301 19.432 1.00 49.44 90 PHE A O 1
ATOM 734 N N . ILE A 1 91 ? -30.708 13.346 18.904 1.00 50.62 91 ILE A N 1
ATOM 735 C CA . ILE A 1 91 ? -31.951 12.555 18.935 1.00 50.62 91 ILE A CA 1
ATOM 736 C C . ILE A 1 91 ? -32.366 12.264 20.385 1.00 50.62 91 ILE A C 1
ATOM 738 O O . ILE A 1 91 ? -33.532 12.431 20.735 1.00 50.62 91 ILE A O 1
ATOM 742 N N . GLN A 1 92 ? -31.417 11.919 21.261 1.00 47.72 92 GLN A N 1
ATOM 743 C CA . GLN A 1 92 ? -31.720 11.603 22.662 1.00 47.72 92 GLN A CA 1
ATOM 744 C C . GLN A 1 92 ? -32.096 12.844 23.494 1.00 47.72 92 GLN A C 1
ATOM 746 O O . GLN A 1 92 ? -32.879 12.738 24.429 1.00 47.72 92 GLN A O 1
ATOM 751 N N . GLY A 1 93 ? -31.630 14.038 23.105 1.00 46.19 93 GLY A N 1
ATOM 752 C CA . GLY A 1 93 ? -32.059 15.313 23.697 1.00 46.19 93 GLY A CA 1
ATOM 753 C C . GLY A 1 93 ? -33.431 15.830 23.234 1.00 46.19 93 GLY A C 1
ATOM 754 O O . GLY A 1 93 ? -33.878 16.857 23.741 1.00 46.19 93 GLY A O 1
ATOM 755 N N . LYS A 1 94 ? -34.096 15.163 22.276 1.00 45.94 94 LYS A N 1
ATOM 756 C CA . LYS A 1 94 ? -35.427 15.545 21.754 1.00 45.94 94 LYS A CA 1
ATOM 757 C C . LYS A 1 94 ? -36.555 14.569 22.111 1.00 45.94 94 LYS A C 1
ATOM 759 O O . LYS A 1 94 ? -37.710 14.872 21.835 1.00 45.94 94 LYS A O 1
ATOM 764 N N . LEU A 1 95 ? -36.243 13.442 22.750 1.00 42.94 95 LEU A N 1
ATOM 765 C CA . LEU A 1 95 ? -37.211 12.506 23.333 1.00 42.94 95 LEU A CA 1
ATOM 766 C C . LEU A 1 95 ? -37.227 12.666 24.861 1.00 42.94 95 LEU A C 1
ATOM 768 O O . LEU A 1 95 ? -36.884 11.755 25.601 1.00 42.94 95 LEU A O 1
ATOM 772 N N . ASN A 1 96 ? -37.597 13.861 25.318 1.00 41.25 96 ASN A N 1
ATOM 773 C CA . ASN A 1 96 ? -38.217 14.057 26.627 1.00 41.25 96 ASN A CA 1
ATOM 774 C C . ASN A 1 96 ? -39.659 14.486 26.332 1.00 41.25 96 ASN A C 1
ATOM 776 O O . ASN A 1 96 ? -39.940 15.682 26.244 1.00 41.25 96 ASN A O 1
ATOM 780 N N . ILE A 1 97 ? -40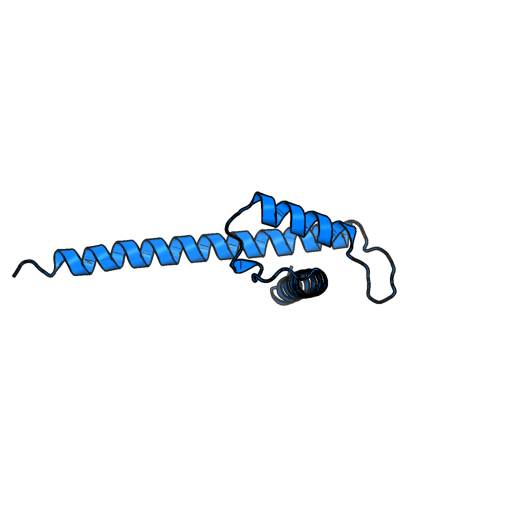.521 13.506 26.061 1.00 39.94 97 ILE A N 1
ATOM 781 C CA . ILE A 1 97 ? -41.981 13.663 26.052 1.00 39.94 97 ILE A CA 1
ATOM 782 C C . ILE A 1 97 ? -42.510 12.798 27.188 1.00 39.94 97 ILE A C 1
ATOM 784 O O . ILE A 1 97 ? -42.021 11.648 27.283 1.00 39.94 97 ILE A O 1
#

Radius of gyration: 18.46 Å; Cα contacts (8 Å, |Δi|>4): 33; chains: 1; bounding box: 56×30×45 Å

Foldseek 3Di:
DDPVVLVVLLVLLVVLCVVVVPPDRLLPDPDPVVNVVSVVVSLVPDADPVRHDDDPVVSVVSVVSPVVVVVVSVVVVVVVVVVVVVVVVVVVVPPPD

Organism: NCBI:txid588596